Protein AF-A0A9D4HXJ0-F1 (afdb_monomer_lite)

pLDDT: mean 74.78, std 16.34, range [38.38, 95.0]

Sequence (150 aa):
MRWYCKIERILLELSVYNAYIIEGTIRDQKAPGKRKRDMMSFKLDLAHALVGTSRLRKRSAGQSRSENSENILRLDNISHLPVIGEGKDHVCVVCNERHNRYKRKNPEATYSENPFKRCKTTIKCSKCDKYLCCNTKNMCFTDFHTLVNL

Secondary structure (DSSP, 8-state):
--HHHHHHHHHHHHHHHHHHHHHHHHSPPSBTTB-SS-HHHHHHHHHHHHHHHHHHH---TT----GGGTTTT--TT-S--EEEPSSS--B-HHHHHHHHHHHHH-TT--TTT-SS---B--EEETTT--B--EETTEEHHHHHHHSS--

Organism: Dreissena polymorpha (NCBI:txid45954)

Structure (mmCIF, N/CA/C/O backbone):
data_AF-A0A9D4HXJ0-F1
#
_entry.id   AF-A0A9D4HXJ0-F1
#
loop_
_atom_site.group_PDB
_atom_site.id
_atom_site.type_symbol
_atom_site.label_atom_id
_atom_site.label_alt_id
_atom_site.label_comp_id
_atom_site.label_asym_id
_atom_site.label_entity_id
_atom_site.label_seq_id
_atom_site.pdbx_PDB_ins_code
_atom_site.Cartn_x
_atom_site.Cartn_y
_atom_site.Cartn_z
_atom_site.occupancy
_atom_site.B_iso_or_equiv
_atom_site.auth_seq_id
_atom_site.auth_comp_id
_atom_site.auth_asym_id
_atom_site.auth_atom_id
_atom_site.pdbx_PDB_model_num
ATOM 1 N N . MET A 1 1 ? 12.710 30.392 -7.964 1.00 64.19 1 MET A N 1
ATOM 2 C CA . MET A 1 1 ? 13.624 29.230 -8.098 1.00 64.19 1 MET A CA 1
ATOM 3 C C . MET A 1 1 ? 15.056 29.729 -8.106 1.00 64.19 1 MET A C 1
ATOM 5 O O . MET A 1 1 ? 15.343 30.656 -8.851 1.00 64.19 1 MET A O 1
ATOM 9 N N . ARG A 1 2 ? 15.936 29.156 -7.281 1.00 90.31 2 ARG A N 1
ATOM 10 C CA . ARG A 1 2 ? 17.346 29.566 -7.215 1.00 90.31 2 ARG A CA 1
ATOM 11 C C . ARG A 1 2 ? 18.109 29.002 -8.428 1.00 90.31 2 ARG A C 1
ATOM 13 O O . ARG A 1 2 ? 17.797 27.901 -8.879 1.00 90.31 2 ARG A O 1
ATOM 20 N N . TRP A 1 3 ? 19.059 29.758 -8.980 1.00 91.94 3 TRP A N 1
ATOM 21 C CA . TRP A 1 3 ? 19.749 29.431 -10.242 1.00 91.94 3 TRP A CA 1
ATOM 22 C C . TRP A 1 3 ? 20.512 28.100 -10.182 1.00 91.94 3 TRP A C 1
ATOM 24 O O . TRP A 1 3 ? 20.465 27.319 -11.128 1.00 91.94 3 TRP A O 1
ATOM 34 N N . TYR A 1 4 ? 21.120 27.791 -9.038 1.00 91.44 4 TYR A N 1
ATOM 35 C CA . TYR A 1 4 ? 21.879 26.558 -8.845 1.00 91.44 4 TYR A CA 1
ATOM 36 C C . TYR A 1 4 ? 21.001 25.298 -8.919 1.00 91.44 4 TYR A C 1
ATOM 38 O O . TYR A 1 4 ? 21.452 24.278 -9.424 1.00 91.44 4 TYR A O 1
ATOM 46 N N . CYS A 1 5 ? 19.721 25.368 -8.528 1.00 90.94 5 CYS A N 1
ATOM 47 C CA . CYS A 1 5 ? 18.797 24.236 -8.665 1.00 90.94 5 CYS A CA 1
ATOM 48 C C . CYS A 1 5 ? 18.516 23.887 -10.135 1.00 90.94 5 CYS A C 1
ATOM 50 O O . CYS A 1 5 ? 18.157 22.753 -10.441 1.00 90.94 5 CYS A O 1
ATOM 52 N N . LYS A 1 6 ? 18.637 24.857 -11.054 1.00 90.06 6 LYS A N 1
ATOM 53 C CA . LYS A 1 6 ? 18.513 24.589 -12.495 1.00 90.06 6 LYS A CA 1
ATOM 54 C C . LYS A 1 6 ? 19.726 23.810 -12.996 1.00 90.06 6 LYS A C 1
ATOM 56 O O . LYS A 1 6 ? 19.556 22.825 -13.703 1.00 90.06 6 LYS A O 1
ATOM 61 N N . ILE A 1 7 ? 20.924 24.220 -12.579 1.00 91.88 7 ILE A N 1
ATOM 62 C CA . ILE A 1 7 ? 22.179 23.535 -12.915 1.00 91.88 7 ILE A CA 1
ATOM 63 C C . ILE A 1 7 ? 22.174 22.111 -12.354 1.00 91.88 7 ILE A C 1
ATOM 65 O O . ILE A 1 7 ? 22.466 21.170 -13.080 1.00 91.88 7 ILE A O 1
ATOM 69 N N . GLU A 1 8 ? 21.762 21.940 -11.099 1.00 93.06 8 GLU A N 1
ATOM 70 C CA . GLU A 1 8 ? 21.634 20.630 -10.454 1.00 93.06 8 GLU A CA 1
ATOM 71 C C . GLU A 1 8 ? 20.714 19.683 -11.239 1.00 93.06 8 GLU A C 1
ATOM 73 O O . GLU A 1 8 ? 21.074 18.533 -11.481 1.00 93.06 8 GLU A O 1
ATOM 78 N N . ARG A 1 9 ? 19.553 20.167 -11.702 1.00 91.12 9 ARG A N 1
ATOM 79 C CA . ARG A 1 9 ? 18.636 19.366 -12.531 1.00 91.12 9 ARG A CA 1
ATOM 80 C C . ARG A 1 9 ? 19.262 18.955 -13.860 1.00 91.12 9 ARG A C 1
ATOM 82 O O . ARG A 1 9 ? 19.144 17.794 -14.235 1.00 91.12 9 ARG A O 1
ATOM 89 N N . ILE A 1 10 ? 19.948 19.876 -14.536 1.00 93.06 10 ILE A N 1
ATOM 90 C CA . ILE A 1 10 ? 20.634 19.591 -15.804 1.00 93.06 10 ILE A CA 1
ATOM 91 C C . ILE A 1 10 ? 21.730 18.539 -15.592 1.00 93.06 10 ILE A C 1
ATOM 93 O O . ILE A 1 10 ? 21.815 17.572 -16.346 1.00 93.06 10 ILE A O 1
ATOM 97 N N . LEU A 1 11 ? 22.537 18.684 -14.537 1.00 95.00 11 LEU A N 1
ATOM 98 C CA . LEU A 1 11 ? 23.581 17.717 -14.195 1.00 95.00 11 LEU A CA 1
ATOM 99 C C . LEU A 1 11 ? 22.995 16.340 -13.869 1.00 95.00 11 LEU A C 1
ATOM 101 O O . LEU A 1 11 ? 23.541 15.326 -14.306 1.00 95.00 11 LEU A O 1
ATOM 105 N N . LEU A 1 12 ? 21.875 16.290 -13.146 1.00 92.69 12 LEU A N 1
ATOM 106 C CA . LEU A 1 12 ? 21.181 15.044 -12.836 1.00 92.69 12 LEU A CA 1
ATOM 107 C C . LEU A 1 12 ? 20.670 14.355 -14.107 1.00 92.69 12 LEU A C 1
ATOM 109 O O . LEU A 1 12 ? 20.891 13.160 -14.285 1.00 92.69 12 LEU A O 1
ATOM 113 N N . GLU A 1 13 ? 20.026 15.095 -15.010 1.00 91.75 13 GLU A N 1
ATOM 114 C CA . GLU A 1 13 ? 19.532 14.553 -16.280 1.00 91.75 13 GLU A CA 1
ATOM 115 C C . GLU A 1 13 ? 20.667 14.027 -17.165 1.00 91.75 13 GLU A C 1
ATOM 117 O O . GLU A 1 13 ? 20.561 12.913 -17.686 1.00 91.75 13 GLU A O 1
ATOM 122 N N . LEU A 1 14 ? 21.773 14.771 -17.272 1.00 94.31 14 LEU A N 1
ATOM 123 C CA . LEU A 1 14 ? 22.974 14.334 -17.991 1.00 94.31 14 LEU A CA 1
ATOM 124 C C . LEU A 1 14 ? 23.564 13.060 -17.383 1.00 94.31 14 LEU A C 1
ATOM 126 O O . LEU A 1 14 ? 23.907 12.127 -18.106 1.00 94.31 14 LEU A O 1
ATOM 130 N N . SER A 1 15 ? 23.632 12.990 -16.054 1.00 94.50 15 SER A N 1
ATOM 131 C CA . SER A 1 15 ? 24.149 11.821 -15.335 1.00 94.50 15 SER A CA 1
ATOM 132 C C . SER A 1 15 ? 23.288 10.580 -15.581 1.00 94.50 15 SER A C 1
ATOM 134 O O . SER A 1 15 ? 23.816 9.5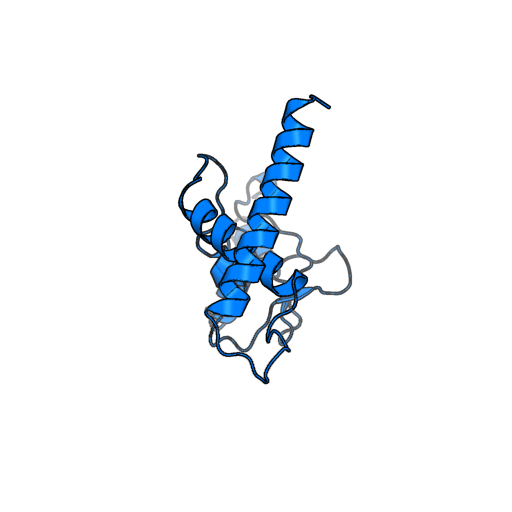09 -15.875 1.00 94.50 15 SER A O 1
ATOM 136 N N . VAL A 1 16 ? 21.960 10.727 -15.526 1.00 93.62 16 VAL A N 1
ATOM 137 C CA . VAL A 1 16 ? 21.003 9.647 -15.819 1.00 93.62 16 VAL A CA 1
ATOM 138 C C . VAL A 1 16 ? 21.120 9.192 -17.272 1.00 93.62 16 VAL A C 1
ATOM 140 O O . VAL A 1 16 ? 21.117 7.991 -17.538 1.00 93.62 16 VAL A O 1
ATOM 143 N N . TYR A 1 17 ? 21.252 10.131 -18.212 1.00 92.00 17 TYR A N 1
ATOM 144 C CA . TYR A 1 17 ? 21.421 9.804 -19.624 1.00 92.00 17 TYR A CA 1
ATOM 145 C C . TYR A 1 17 ? 22.722 9.036 -19.872 1.00 92.00 17 TYR A C 1
ATOM 147 O O . TYR A 1 17 ? 22.693 7.966 -20.475 1.00 92.00 17 TYR A O 1
ATOM 155 N N . ASN A 1 18 ? 23.848 9.523 -19.347 1.00 92.62 18 ASN A N 1
ATOM 156 C CA . ASN A 1 18 ? 25.145 8.863 -19.490 1.00 92.62 18 ASN A CA 1
ATOM 157 C C . ASN A 1 18 ? 25.133 7.452 -18.885 1.00 92.62 18 ASN A C 1
ATOM 159 O O . ASN A 1 18 ? 25.599 6.509 -19.522 1.00 92.62 18 ASN A O 1
ATOM 163 N N . ALA A 1 19 ? 24.533 7.284 -17.704 1.00 90.56 19 ALA A N 1
ATOM 164 C CA . ALA A 1 19 ? 24.380 5.977 -17.069 1.00 90.56 19 ALA A CA 1
ATOM 165 C C . ALA A 1 19 ? 23.550 5.003 -17.924 1.00 90.56 19 ALA A C 1
ATOM 167 O O . ALA A 1 19 ? 23.911 3.835 -18.040 1.00 90.56 19 ALA A O 1
ATOM 168 N N . TYR A 1 20 ? 22.481 5.481 -18.568 1.00 88.50 20 TYR A N 1
ATOM 169 C CA . TYR A 1 20 ? 21.676 4.674 -19.489 1.00 88.50 20 TYR A CA 1
ATOM 170 C C . TYR A 1 20 ? 22.462 4.235 -20.734 1.00 88.50 20 TYR A C 1
ATOM 172 O O . TYR A 1 20 ? 22.341 3.091 -21.177 1.00 88.50 20 TYR A O 1
ATOM 180 N N . ILE A 1 21 ? 23.295 5.118 -21.300 1.00 86.44 21 ILE A N 1
ATOM 181 C CA . ILE A 1 21 ? 24.163 4.765 -22.433 1.00 86.44 21 ILE A CA 1
ATOM 182 C C . ILE A 1 21 ? 25.161 3.677 -22.024 1.00 86.44 21 ILE A C 1
ATOM 184 O O . ILE A 1 21 ? 25.285 2.689 -22.745 1.00 86.44 21 ILE A O 1
ATOM 188 N N . ILE A 1 22 ? 25.809 3.831 -20.865 1.00 86.94 22 ILE A N 1
ATOM 189 C CA . ILE A 1 22 ? 26.777 2.864 -20.322 1.00 86.94 22 ILE A CA 1
ATOM 190 C C . ILE A 1 22 ? 26.105 1.518 -20.003 1.00 86.94 22 ILE A C 1
ATOM 192 O O . ILE A 1 22 ? 26.644 0.463 -20.323 1.00 86.94 22 ILE A O 1
ATOM 196 N N . GLU A 1 23 ? 24.902 1.514 -19.419 1.00 84.19 23 GLU A N 1
ATOM 197 C CA . GLU A 1 23 ? 24.151 0.266 -19.200 1.00 84.19 23 GLU A CA 1
ATOM 198 C C . GLU A 1 23 ? 23.901 -0.455 -20.533 1.00 84.19 23 GLU A C 1
ATOM 200 O O . GLU A 1 23 ? 24.070 -1.671 -20.633 1.00 84.19 23 GLU A O 1
ATOM 205 N N . GLY A 1 24 ? 23.544 0.304 -21.573 1.00 76.62 24 GLY A N 1
ATOM 206 C CA . GLY A 1 24 ? 23.287 -0.218 -22.912 1.00 76.62 24 GLY A CA 1
ATOM 207 C C . GLY A 1 24 ? 24.521 -0.731 -23.661 1.00 76.62 24 GLY A C 1
ATOM 208 O O . GLY A 1 24 ? 24.347 -1.448 -24.648 1.00 76.62 24 GLY A O 1
ATOM 209 N N . THR A 1 25 ? 25.740 -0.381 -23.235 1.00 77.38 25 THR A N 1
ATOM 210 C CA . THR A 1 25 ? 26.983 -0.954 -23.784 1.00 77.38 25 THR A CA 1
ATOM 211 C C . THR A 1 25 ? 27.431 -2.205 -23.035 1.00 77.38 25 THR A C 1
ATOM 213 O O . THR A 1 25 ? 28.072 -3.058 -23.638 1.00 77.38 25 THR A O 1
ATOM 216 N N . ILE A 1 26 ? 27.094 -2.328 -21.746 1.00 74.12 26 ILE A N 1
ATOM 217 C CA . ILE A 1 26 ? 27.502 -3.456 -20.890 1.00 74.12 26 ILE A CA 1
ATOM 218 C C . ILE A 1 26 ? 26.500 -4.618 -20.952 1.00 74.12 26 ILE A C 1
ATOM 220 O O . ILE A 1 26 ? 26.898 -5.776 -20.864 1.00 74.12 26 ILE A O 1
ATOM 224 N N . ARG A 1 27 ? 25.195 -4.343 -21.072 1.00 65.44 27 ARG A N 1
ATOM 225 C CA . ARG A 1 27 ? 24.167 -5.393 -21.133 1.00 65.44 27 ARG A CA 1
ATOM 226 C C . ARG A 1 27 ? 23.936 -5.882 -22.556 1.00 65.44 27 ARG A C 1
ATOM 228 O O . ARG A 1 27 ? 23.702 -5.075 -23.454 1.00 65.44 27 ARG A O 1
ATOM 235 N N . ASP A 1 28 ? 23.891 -7.207 -22.708 1.00 56.44 28 ASP A N 1
ATOM 236 C CA . ASP A 1 28 ? 23.660 -7.897 -23.978 1.00 56.44 28 ASP A CA 1
ATOM 237 C C . ASP A 1 28 ? 22.495 -7.288 -24.766 1.00 56.44 28 ASP A C 1
ATOM 239 O O . ASP A 1 28 ? 21.329 -7.269 -24.339 1.00 56.44 28 ASP A O 1
ATOM 243 N N . GLN A 1 29 ? 22.832 -6.783 -25.948 1.00 57.00 29 GLN A N 1
ATOM 244 C CA . GLN A 1 29 ? 21.863 -6.291 -26.911 1.00 57.00 29 GLN A CA 1
ATOM 245 C C . GLN A 1 29 ? 21.071 -7.489 -27.452 1.00 57.00 29 GLN A C 1
ATOM 247 O O . GLN A 1 29 ? 21.652 -8.494 -27.848 1.00 57.00 29 GLN A O 1
ATOM 252 N N . LYS A 1 30 ? 19.731 -7.397 -27.505 1.00 55.41 30 LYS A N 1
ATOM 253 C CA . LYS A 1 30 ? 18.897 -8.442 -28.145 1.00 55.41 30 LYS A CA 1
ATOM 254 C C . LYS A 1 30 ? 19.217 -8.589 -29.645 1.00 55.41 30 LYS A C 1
ATOM 256 O O . LYS A 1 30 ? 18.948 -9.637 -30.216 1.00 55.41 30 LYS A O 1
ATOM 261 N N . ALA A 1 31 ? 19.739 -7.529 -30.266 1.00 55.34 31 ALA A N 1
ATOM 262 C CA . ALA A 1 31 ? 20.232 -7.455 -31.640 1.00 55.34 31 ALA A CA 1
ATOM 263 C C . ALA A 1 31 ? 21.163 -6.228 -31.768 1.00 55.34 31 ALA A C 1
ATOM 265 O O . ALA A 1 31 ? 20.946 -5.256 -31.031 1.00 55.34 31 ALA A O 1
ATOM 266 N N . PRO A 1 32 ? 22.144 -6.218 -32.692 1.00 48.88 32 PRO A N 1
ATOM 267 C CA . PRO A 1 32 ? 23.023 -5.067 -32.898 1.00 48.88 32 PRO A CA 1
ATOM 268 C C . PRO A 1 32 ? 22.200 -3.797 -33.156 1.00 48.88 32 PRO A C 1
ATOM 270 O O . PRO A 1 32 ? 21.367 -3.746 -34.061 1.00 48.88 32 PRO A O 1
ATOM 273 N N . GLY A 1 33 ? 22.389 -2.782 -32.309 1.00 56.44 33 GLY A N 1
ATOM 274 C CA . GLY A 1 33 ? 21.731 -1.477 -32.438 1.00 56.44 33 GLY A CA 1
ATOM 275 C C . GLY A 1 33 ? 20.355 -1.340 -31.769 1.00 56.44 33 GLY A C 1
ATOM 276 O O . GLY A 1 33 ? 19.810 -0.237 -31.751 1.00 56.44 33 GLY A O 1
ATOM 277 N N . LYS A 1 34 ? 19.794 -2.398 -31.160 1.00 54.84 34 LYS A N 1
ATOM 278 C CA . LYS A 1 34 ? 18.545 -2.303 -30.376 1.00 54.84 34 LYS A CA 1
ATOM 279 C C . LYS A 1 34 ? 18.809 -2.500 -28.884 1.00 54.84 34 LYS A C 1
ATOM 281 O O . LYS A 1 34 ? 19.036 -3.616 -28.414 1.00 54.84 34 LYS A O 1
ATOM 286 N N . ARG A 1 35 ? 18.723 -1.402 -28.120 1.00 60.72 35 ARG A N 1
ATOM 287 C CA . ARG A 1 35 ? 18.738 -1.444 -26.648 1.00 60.72 35 ARG A CA 1
ATOM 288 C C . ARG A 1 35 ? 17.544 -2.262 -26.153 1.00 60.72 35 ARG A C 1
ATOM 290 O O . ARG A 1 35 ? 16.422 -2.080 -26.616 1.00 60.72 35 ARG A O 1
ATOM 297 N N . LYS A 1 36 ? 17.792 -3.175 -25.212 1.00 64.88 36 LYS A N 1
ATOM 298 C CA . LYS A 1 36 ? 16.780 -4.099 -24.666 1.00 64.88 36 LYS A CA 1
ATOM 299 C C . LYS A 1 36 ? 15.751 -3.404 -23.765 1.00 64.88 36 LYS A C 1
ATOM 301 O O . LYS A 1 36 ? 14.655 -3.930 -23.596 1.00 64.88 36 LYS A O 1
ATOM 306 N N . ARG A 1 37 ? 16.120 -2.260 -23.185 1.00 73.75 37 ARG A N 1
ATOM 307 C CA . ARG A 1 37 ? 15.346 -1.495 -22.205 1.00 73.75 37 ARG A CA 1
ATOM 308 C C . ARG A 1 37 ? 15.156 -0.067 -22.710 1.00 73.75 37 ARG A C 1
ATOM 310 O O . ARG A 1 37 ? 16.082 0.506 -23.275 1.00 73.75 37 ARG A O 1
ATOM 317 N N . ASP A 1 38 ? 13.964 0.480 -22.516 1.00 84.12 38 ASP A N 1
ATOM 318 C CA . ASP A 1 38 ? 13.627 1.871 -22.797 1.00 84.12 38 ASP A CA 1
ATOM 319 C C . ASP A 1 38 ? 14.074 2.800 -21.654 1.00 84.12 38 ASP A C 1
ATOM 321 O O . ASP A 1 38 ? 14.213 2.397 -20.497 1.00 84.12 38 ASP A O 1
ATOM 325 N N . MET A 1 39 ? 14.272 4.079 -21.975 1.00 83.19 39 MET A N 1
ATOM 326 C CA . MET A 1 39 ? 14.731 5.081 -21.008 1.00 83.19 39 MET A CA 1
ATOM 327 C C . MET A 1 39 ? 13.766 5.242 -19.821 1.00 83.19 39 MET A C 1
ATOM 329 O O . MET A 1 39 ? 14.211 5.521 -18.708 1.00 83.19 39 MET A O 1
ATOM 333 N N . MET A 1 40 ? 12.454 5.080 -20.029 1.00 85.19 40 MET A N 1
ATOM 334 C CA . MET A 1 40 ? 11.480 5.226 -18.945 1.00 85.19 40 MET A CA 1
ATOM 335 C C . MET A 1 40 ? 11.612 4.081 -17.939 1.00 85.19 40 MET A C 1
ATOM 337 O O . MET A 1 40 ? 11.739 4.343 -16.743 1.00 85.19 40 MET A O 1
ATOM 341 N N . SER A 1 41 ? 11.685 2.834 -18.413 1.00 84.50 41 SER A N 1
ATOM 342 C CA . SER A 1 41 ? 11.941 1.686 -17.534 1.00 84.50 41 SER A CA 1
ATOM 343 C C . SER A 1 41 ? 13.278 1.798 -16.802 1.00 84.50 41 SER A C 1
ATOM 345 O O . SER A 1 41 ? 13.345 1.503 -1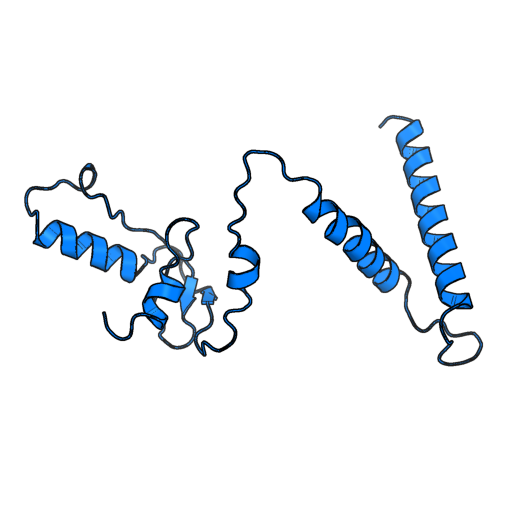5.612 1.00 84.50 41 SER A O 1
ATOM 347 N N . PHE A 1 42 ? 14.335 2.291 -17.462 1.00 88.31 42 PHE A N 1
ATOM 348 C CA . PHE A 1 42 ? 15.617 2.553 -16.795 1.00 88.31 42 PHE A CA 1
ATOM 349 C C . PHE A 1 42 ? 15.482 3.563 -15.649 1.00 88.31 42 PHE A C 1
ATOM 351 O O . PHE A 1 42 ? 15.961 3.315 -14.542 1.00 88.31 42 PHE A O 1
ATOM 358 N N . LYS A 1 43 ? 14.800 4.691 -15.889 1.00 89.25 43 LYS A N 1
ATOM 359 C CA . LYS A 1 43 ? 14.563 5.718 -14.863 1.00 89.25 43 LYS A CA 1
ATOM 360 C C . LYS A 1 43 ? 13.757 5.180 -13.684 1.00 89.25 43 LYS A C 1
ATOM 362 O O . LYS A 1 43 ? 14.077 5.513 -12.543 1.00 89.25 43 LYS A O 1
ATOM 367 N N . LEU A 1 44 ? 12.737 4.362 -13.947 1.00 86.00 44 LEU A N 1
ATOM 368 C CA . LEU A 1 44 ? 11.935 3.725 -12.902 1.00 86.00 44 LEU A CA 1
ATOM 369 C C . LEU A 1 44 ? 12.800 2.810 -12.033 1.00 86.00 44 LEU A C 1
ATOM 371 O O . LEU A 1 44 ? 12.831 2.987 -10.816 1.00 86.00 44 LEU A O 1
ATOM 375 N N . ASP A 1 45 ? 13.565 1.905 -12.640 1.00 85.50 45 ASP A N 1
ATOM 376 C CA . ASP A 1 45 ? 14.437 0.986 -11.901 1.00 85.50 45 ASP A CA 1
ATOM 377 C C . ASP A 1 45 ? 15.515 1.729 -11.099 1.00 85.50 45 ASP A C 1
ATOM 379 O O . ASP A 1 45 ? 15.775 1.396 -9.941 1.00 85.50 45 ASP A O 1
ATOM 383 N N . LEU A 1 46 ? 16.098 2.786 -11.674 1.00 87.88 46 LEU A N 1
ATOM 384 C CA . LEU A 1 46 ? 17.055 3.650 -10.985 1.00 87.88 46 LEU A CA 1
ATOM 385 C C . LEU A 1 46 ? 16.418 4.344 -9.772 1.00 87.88 46 LEU A C 1
ATOM 387 O O . LEU A 1 46 ? 17.014 4.383 -8.695 1.00 87.88 46 LEU A O 1
ATOM 391 N N . ALA A 1 47 ? 15.193 4.857 -9.915 1.00 86.75 47 ALA A N 1
ATOM 392 C CA . ALA A 1 47 ? 14.454 5.452 -8.807 1.00 86.75 47 ALA A CA 1
ATOM 393 C C . ALA A 1 47 ? 14.161 4.418 -7.711 1.00 86.75 47 ALA A C 1
ATOM 395 O O . ALA A 1 47 ? 14.355 4.710 -6.529 1.00 86.75 47 ALA A O 1
ATOM 396 N N . HIS A 1 48 ? 13.761 3.198 -8.081 1.00 79.88 48 HIS A N 1
ATOM 397 C CA . HIS A 1 48 ? 13.568 2.100 -7.135 1.00 79.88 48 HIS A CA 1
ATOM 398 C C . HIS A 1 48 ? 14.865 1.732 -6.403 1.00 79.88 48 HIS A C 1
ATOM 400 O O . HIS A 1 48 ? 14.833 1.576 -5.184 1.00 79.88 48 HIS A O 1
ATOM 406 N N . ALA A 1 49 ? 16.008 1.666 -7.089 1.00 82.31 49 ALA A N 1
ATOM 407 C CA . ALA A 1 49 ? 17.299 1.357 -6.472 1.00 82.31 49 ALA A CA 1
ATOM 408 C C . ALA A 1 49 ? 17.777 2.462 -5.507 1.00 82.31 49 ALA A C 1
ATOM 410 O O . ALA A 1 49 ? 18.189 2.176 -4.379 1.00 82.31 49 ALA A O 1
ATOM 411 N N . LEU A 1 50 ? 17.672 3.732 -5.911 1.00 82.81 50 LEU A N 1
ATOM 412 C CA . LEU A 1 50 ? 18.088 4.881 -5.094 1.00 82.81 50 LEU A CA 1
ATOM 413 C C . LEU A 1 50 ? 17.164 5.105 -3.888 1.00 82.81 50 LEU A C 1
ATOM 415 O O . LEU A 1 50 ? 17.621 5.377 -2.775 1.00 82.81 50 LEU A O 1
ATOM 419 N N . VAL A 1 51 ? 15.848 4.985 -4.082 1.00 76.06 51 VAL A N 1
ATOM 420 C CA . VAL A 1 51 ? 14.856 5.230 -3.026 1.00 76.06 51 VAL A CA 1
ATOM 421 C C . VAL A 1 51 ? 14.658 4.000 -2.141 1.00 76.06 51 VAL A C 1
ATOM 423 O O . VAL A 1 51 ? 14.515 4.153 -0.928 1.00 76.06 51 VAL A O 1
ATOM 426 N N . GLY A 1 52 ? 14.665 2.793 -2.708 1.00 58.53 52 GLY A N 1
ATOM 427 C CA . GLY A 1 52 ? 14.507 1.537 -1.967 1.00 58.53 52 GLY A CA 1
ATOM 428 C C . GLY A 1 52 ? 15.599 1.344 -0.916 1.00 58.53 52 GLY A C 1
ATOM 429 O O . GLY A 1 52 ? 15.307 0.968 0.215 1.00 58.53 52 GLY A O 1
ATOM 430 N N . THR A 1 53 ? 16.835 1.730 -1.235 1.00 55.22 53 THR A N 1
ATOM 431 C CA . THR A 1 53 ? 17.959 1.724 -0.284 1.00 55.22 53 THR A CA 1
ATOM 432 C C . THR A 1 53 ? 17.903 2.894 0.709 1.00 55.22 53 THR A C 1
ATOM 434 O O . THR A 1 53 ? 18.193 2.722 1.894 1.00 55.22 53 THR A O 1
ATOM 437 N N . SER A 1 54 ? 17.457 4.081 0.283 1.00 51.34 54 SER A N 1
ATOM 438 C CA . SER A 1 54 ? 17.340 5.263 1.156 1.00 51.34 54 SER A CA 1
ATOM 439 C C . SER A 1 54 ? 16.219 5.160 2.198 1.00 51.34 54 SER A C 1
ATOM 441 O O . SER A 1 54 ? 16.344 5.716 3.294 1.00 51.34 54 SER A O 1
ATOM 443 N N . ARG A 1 55 ? 15.137 4.426 1.900 1.00 50.19 55 ARG A N 1
ATOM 444 C C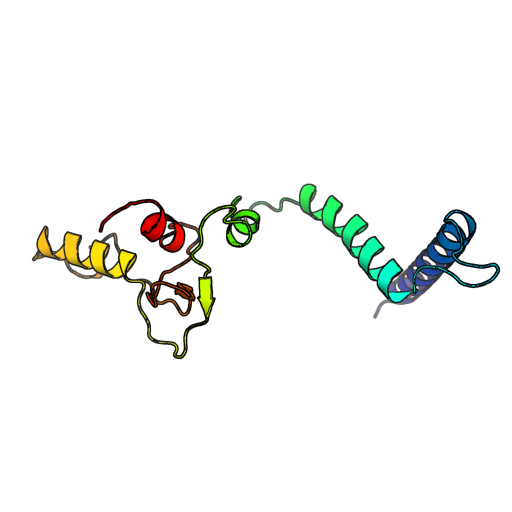A . ARG A 1 55 ? 14.048 4.147 2.857 1.00 50.19 55 ARG A CA 1
ATOM 445 C C . ARG A 1 55 ? 14.502 3.297 4.045 1.00 50.19 55 ARG A C 1
ATOM 447 O O . ARG A 1 55 ? 13.911 3.418 5.111 1.00 50.19 55 ARG A O 1
ATOM 454 N N . LEU A 1 56 ? 15.568 2.506 3.899 1.00 50.88 56 LEU A N 1
ATOM 455 C CA . LEU A 1 56 ? 16.179 1.792 5.024 1.00 50.88 56 LEU A CA 1
ATOM 456 C C . LEU A 1 56 ? 16.965 2.736 5.951 1.00 50.88 56 LEU A C 1
ATOM 458 O O . LEU A 1 56 ? 17.037 2.483 7.152 1.00 50.88 56 LEU A O 1
ATOM 462 N N . ARG A 1 57 ? 17.530 3.835 5.421 1.00 48.09 57 ARG A N 1
ATOM 463 C CA . ARG A 1 57 ? 18.436 4.732 6.166 1.00 48.09 57 ARG A CA 1
ATOM 464 C C . ARG A 1 57 ? 17.777 5.960 6.801 1.00 48.09 57 ARG A C 1
ATOM 466 O O . ARG A 1 57 ? 18.259 6.411 7.835 1.00 48.09 57 ARG A O 1
ATOM 473 N N . LYS A 1 58 ? 16.683 6.507 6.259 1.00 47.69 58 LYS A N 1
ATOM 474 C CA . LYS A 1 58 ? 15.948 7.621 6.901 1.00 47.69 58 LYS A CA 1
ATOM 475 C C . LYS A 1 58 ? 14.788 7.106 7.754 1.00 47.69 58 LYS A C 1
ATOM 477 O O . LYS A 1 58 ? 13.627 7.211 7.374 1.00 47.69 58 LYS A O 1
ATOM 482 N N . ARG A 1 59 ? 15.105 6.584 8.942 1.00 43.72 59 ARG A N 1
ATOM 483 C CA . ARG A 1 59 ? 14.127 6.452 10.031 1.00 43.72 59 ARG A CA 1
ATOM 484 C C . ARG A 1 59 ? 14.046 7.789 10.763 1.00 43.72 59 ARG A C 1
ATOM 486 O O . ARG A 1 59 ? 14.799 8.043 11.695 1.00 43.72 59 ARG A O 1
ATOM 493 N N . SER A 1 60 ? 13.164 8.673 10.315 1.00 44.97 60 SER A N 1
ATOM 494 C CA . SER A 1 60 ? 12.763 9.824 11.125 1.00 44.97 60 SER A CA 1
ATOM 495 C C . SER A 1 60 ? 11.968 9.302 12.324 1.00 44.97 60 SER A C 1
ATOM 497 O O . SER A 1 60 ? 10.976 8.595 12.137 1.00 44.97 60 SER A O 1
ATOM 499 N N . ALA A 1 61 ? 12.403 9.613 13.546 1.00 48.16 61 ALA A N 1
ATOM 500 C CA . ALA A 1 61 ? 11.647 9.301 14.754 1.00 48.16 61 ALA A CA 1
ATOM 501 C C . ALA A 1 61 ? 10.233 9.906 14.638 1.00 48.16 61 ALA A C 1
ATOM 503 O O . ALA A 1 61 ? 10.094 11.118 14.497 1.00 48.16 61 ALA A O 1
ATOM 504 N N . GLY A 1 62 ? 9.195 9.061 14.634 1.00 49.12 62 GLY A N 1
ATOM 505 C CA . GLY A 1 62 ? 7.792 9.498 14.704 1.00 49.12 62 GLY A CA 1
ATOM 506 C C . GLY A 1 62 ? 6.843 8.999 13.608 1.00 49.12 62 GLY A C 1
ATOM 507 O O . GLY A 1 62 ? 5.635 9.048 13.815 1.00 49.12 62 GLY A O 1
ATOM 508 N N . GLN A 1 63 ? 7.320 8.458 12.480 1.00 44.19 63 GLN A N 1
ATOM 509 C CA . GLN A 1 63 ? 6.438 7.752 11.536 1.00 44.19 63 GLN A CA 1
ATOM 510 C C . GLN A 1 63 ? 6.485 6.248 11.801 1.00 44.19 63 GLN A C 1
ATOM 512 O O . GLN A 1 63 ? 7.341 5.544 11.266 1.00 44.19 63 GLN A O 1
ATOM 517 N N . SER A 1 64 ? 5.544 5.734 12.603 1.00 40.62 64 SER A N 1
ATOM 518 C CA . SER A 1 64 ? 5.315 4.290 12.636 1.00 40.62 64 SER A CA 1
ATOM 519 C C . SER A 1 64 ? 4.642 3.875 11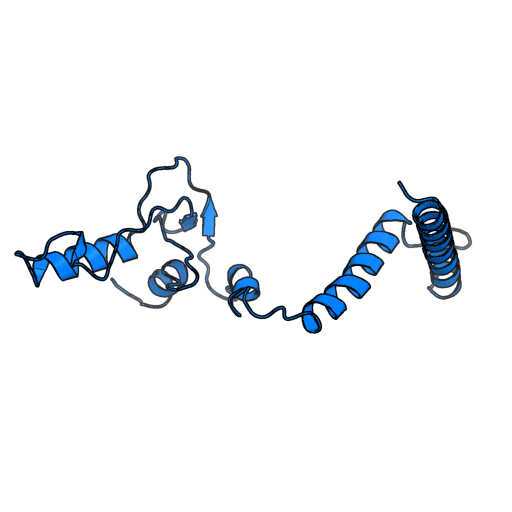.324 1.00 40.62 64 SER A C 1
ATOM 521 O O . SER A 1 64 ? 3.422 3.856 11.165 1.00 40.62 64 SER A O 1
ATOM 523 N N . ARG A 1 65 ? 5.454 3.528 10.324 1.00 44.50 65 ARG A N 1
ATOM 524 C CA . ARG A 1 65 ? 5.001 2.473 9.426 1.00 44.50 65 ARG A CA 1
ATOM 525 C C . ARG A 1 65 ? 5.091 1.197 10.233 1.00 44.50 65 ARG A C 1
ATOM 527 O O . ARG A 1 65 ? 6.171 0.806 10.658 1.00 44.50 65 ARG A O 1
ATOM 534 N N . SER A 1 66 ? 3.924 0.617 10.484 1.00 47.53 66 SER A N 1
ATOM 535 C CA . SER A 1 66 ? 3.800 -0.761 10.928 1.00 47.53 66 SER A CA 1
ATOM 536 C C . SER A 1 66 ? 4.803 -1.614 10.147 1.00 47.53 66 SER A C 1
ATOM 538 O O . SER A 1 66 ? 4.828 -1.552 8.912 1.00 47.53 66 SER A O 1
ATOM 540 N N . GLU A 1 67 ? 5.615 -2.395 10.858 1.00 48.50 67 GLU A N 1
ATOM 541 C CA . GLU A 1 67 ? 6.430 -3.481 10.295 1.00 48.50 67 GLU A CA 1
ATOM 542 C C . GLU A 1 67 ? 5.588 -4.388 9.378 1.00 48.50 67 GLU A C 1
ATOM 544 O O . GLU A 1 67 ? 6.099 -4.961 8.423 1.00 48.50 67 GLU A O 1
ATOM 549 N N . ASN A 1 68 ? 4.263 -4.403 9.570 1.00 47.75 68 ASN A N 1
ATOM 550 C CA . ASN A 1 68 ? 3.312 -5.108 8.725 1.00 47.75 68 ASN A CA 1
ATOM 551 C C . ASN A 1 68 ? 2.825 -4.340 7.488 1.00 47.75 68 ASN A C 1
ATOM 553 O O . ASN A 1 68 ? 1.971 -4.864 6.792 1.00 47.75 68 ASN A O 1
ATOM 557 N N . SER A 1 69 ? 3.304 -3.138 7.154 1.00 45.81 69 SER A N 1
ATOM 558 C CA . SER A 1 69 ? 2.844 -2.469 5.918 1.00 45.81 69 SER A CA 1
ATOM 559 C C . SER A 1 69 ? 3.260 -3.214 4.643 1.00 45.81 69 SER A C 1
ATOM 561 O O . SER A 1 69 ? 2.513 -3.190 3.668 1.00 45.81 69 SER A O 1
ATOM 563 N N . GLU A 1 70 ? 4.379 -3.949 4.677 1.00 45.97 70 GLU A N 1
ATOM 564 C CA . GLU A 1 70 ? 4.709 -4.937 3.639 1.00 45.97 70 GLU A CA 1
ATOM 565 C C . GLU A 1 70 ? 3.893 -6.235 3.782 1.00 45.97 70 GLU A C 1
ATOM 567 O O . GLU A 1 70 ? 3.558 -6.855 2.775 1.00 45.97 70 GLU A O 1
ATOM 572 N N . ASN A 1 71 ? 3.488 -6.608 5.003 1.00 47.09 71 ASN A N 1
ATOM 573 C CA . ASN A 1 71 ? 2.637 -7.780 5.254 1.00 47.09 71 ASN A CA 1
ATOM 574 C C . ASN A 1 71 ? 1.153 -7.557 4.918 1.00 47.09 71 ASN A C 1
ATOM 576 O O . ASN A 1 71 ? 0.448 -8.532 4.701 1.00 47.09 71 ASN A O 1
ATOM 580 N N . ILE A 1 72 ? 0.661 -6.314 4.808 1.00 49.12 72 ILE A N 1
ATOM 581 C CA . ILE A 1 72 ? -0.728 -6.025 4.385 1.00 49.12 72 ILE A CA 1
ATOM 582 C C . ILE A 1 72 ? -0.989 -6.543 2.958 1.00 49.12 72 ILE A C 1
ATOM 584 O O . ILE A 1 72 ? -2.126 -6.868 2.625 1.00 49.12 72 ILE A O 1
ATOM 588 N N . LEU A 1 73 ? 0.054 -6.639 2.125 1.00 48.72 73 LEU A N 1
ATOM 589 C CA . LEU A 1 73 ? -0.038 -7.127 0.744 1.00 48.72 73 LEU A CA 1
ATOM 590 C C . LEU A 1 73 ? 0.514 -8.546 0.553 1.00 48.72 73 LEU A C 1
ATOM 592 O O . LEU A 1 73 ? 0.286 -9.138 -0.498 1.00 48.72 73 LEU A O 1
ATOM 596 N N . ARG A 1 74 ? 1.204 -9.096 1.557 1.00 46.84 74 ARG A N 1
ATOM 597 C CA . ARG A 1 74 ? 1.740 -10.463 1.566 1.00 46.84 74 ARG A CA 1
ATOM 598 C C . ARG A 1 74 ? 1.068 -11.298 2.655 1.00 46.84 74 ARG A C 1
ATOM 600 O O . ARG A 1 74 ? 1.741 -11.876 3.503 1.00 46.84 74 ARG A O 1
ATOM 607 N N . LEU A 1 75 ? -0.268 -11.377 2.655 1.00 53.59 75 LEU A N 1
ATOM 608 C CA . LEU A 1 75 ? -0.940 -12.513 3.301 1.00 53.59 75 LEU A CA 1
ATOM 609 C C . LEU A 1 75 ? -0.682 -13.760 2.435 1.00 53.59 75 LEU A C 1
ATOM 611 O O . LEU A 1 75 ? -1.582 -14.286 1.781 1.00 53.59 75 LEU A O 1
ATOM 615 N N . ASP A 1 76 ? 0.576 -14.197 2.398 1.00 44.81 76 ASP A N 1
ATOM 616 C CA . ASP A 1 76 ? 0.984 -15.440 1.765 1.00 44.81 76 ASP A CA 1
ATOM 617 C C . ASP A 1 76 ? 0.229 -16.570 2.484 1.00 44.81 76 ASP A C 1
ATOM 619 O O . ASP A 1 76 ? 0.407 -16.792 3.681 1.00 44.81 76 ASP A O 1
ATOM 623 N N . ASN A 1 77 ? -0.656 -17.246 1.744 1.00 51.34 77 ASN A N 1
ATOM 624 C CA . ASN A 1 77 ? -1.507 -18.383 2.141 1.00 51.34 77 ASN A CA 1
ATOM 625 C C . ASN A 1 77 ? -2.915 -18.113 2.696 1.00 51.34 77 ASN A C 1
ATOM 627 O O . ASN A 1 77 ? -3.618 -19.080 2.992 1.00 51.34 77 ASN A O 1
ATOM 631 N N . ILE A 1 78 ? -3.409 -16.873 2.776 1.00 56.97 78 ILE A N 1
ATOM 632 C CA . ILE A 1 78 ? -4.810 -16.647 3.179 1.00 56.97 78 ILE A CA 1
ATOM 633 C C . ILE A 1 78 ? -5.636 -16.325 1.937 1.00 56.97 78 ILE A C 1
ATOM 635 O O . ILE A 1 78 ? -5.487 -15.284 1.309 1.00 56.97 78 ILE A O 1
ATOM 639 N N . SER A 1 79 ? -6.565 -17.219 1.591 1.00 66.81 79 SER A N 1
ATOM 640 C CA . SER A 1 79 ? -7.424 -17.090 0.404 1.00 66.81 79 SER A CA 1
ATOM 641 C C . SER A 1 79 ? -8.386 -15.880 0.436 1.00 66.81 79 SER A C 1
ATOM 643 O O . SER A 1 79 ? -9.177 -15.685 -0.484 1.00 66.81 79 SER A O 1
ATOM 645 N N . HIS A 1 80 ? -8.337 -15.080 1.500 1.00 75.06 80 HIS A N 1
ATOM 646 C CA . HIS A 1 80 ? -9.181 -13.927 1.770 1.00 75.06 80 HIS A CA 1
ATOM 647 C C . HIS A 1 80 ? -8.406 -12.642 1.487 1.00 75.06 80 HIS A C 1
ATOM 649 O O . HIS A 1 80 ? -7.426 -12.341 2.163 1.00 75.06 80 HIS A O 1
ATOM 655 N N . LEU A 1 81 ? -8.870 -11.870 0.503 1.00 78.00 81 LEU A N 1
ATOM 656 C CA . LEU A 1 81 ? -8.221 -10.629 0.085 1.00 78.00 81 LEU A CA 1
ATOM 657 C C . LEU A 1 81 ? -9.027 -9.412 0.561 1.00 78.00 81 LEU A C 1
ATOM 659 O O . LEU A 1 81 ? -10.260 -9.416 0.440 1.00 78.00 81 LEU A O 1
ATOM 663 N N . PRO A 1 82 ? -8.365 -8.369 1.091 1.00 81.81 82 PRO A N 1
ATOM 664 C CA . PRO A 1 82 ? -9.024 -7.112 1.399 1.00 81.81 82 PRO A CA 1
ATOM 665 C C . PRO A 1 82 ? -9.343 -6.370 0.097 1.00 81.81 82 PRO A C 1
ATOM 667 O O . PRO A 1 82 ? -8.455 -6.071 -0.699 1.00 81.81 82 PRO A O 1
ATOM 670 N N . VAL A 1 83 ? -10.616 -6.053 -0.111 1.00 83.56 83 VAL A N 1
ATOM 671 C CA . VAL A 1 83 ? -11.110 -5.250 -1.236 1.00 83.56 83 VAL A CA 1
ATOM 672 C C . VAL A 1 83 ? -11.875 -4.038 -0.716 1.00 83.56 83 VAL A C 1
ATOM 674 O O . VAL A 1 83 ? -12.356 -4.025 0.417 1.00 83.56 83 VAL A O 1
ATOM 677 N N . ILE A 1 84 ? -11.984 -2.996 -1.536 1.00 83.25 84 ILE A N 1
ATOM 678 C CA . ILE A 1 84 ? -12.796 -1.823 -1.202 1.00 83.25 84 ILE A CA 1
ATOM 679 C C . ILE A 1 84 ? -14.261 -2.180 -1.468 1.00 83.25 84 ILE A C 1
ATOM 681 O O . ILE A 1 84 ? -14.615 -2.579 -2.575 1.00 83.25 84 ILE A O 1
ATOM 685 N N . GLY A 1 85 ? -15.098 -2.085 -0.439 1.00 78.88 85 GLY A N 1
ATOM 686 C CA . GLY A 1 85 ? -16.538 -2.284 -0.554 1.00 78.88 85 GLY A CA 1
ATOM 687 C C . GLY A 1 85 ? -17.261 -1.034 -1.045 1.00 78.88 85 GLY A C 1
ATOM 688 O O . GLY A 1 85 ? -16.764 0.082 -0.909 1.00 78.88 85 GLY A O 1
ATOM 689 N N . GLU A 1 86 ? -18.464 -1.221 -1.581 1.00 80.00 86 GLU A N 1
ATOM 690 C CA . GLU A 1 86 ? -19.336 -0.113 -1.966 1.00 80.00 86 GLU A CA 1
ATOM 691 C C . GLU A 1 86 ? -19.925 0.562 -0.717 1.00 80.00 86 GLU A C 1
ATOM 693 O O . GLU A 1 86 ? -20.356 -0.107 0.226 1.00 80.00 86 GLU A O 1
ATOM 698 N N . GLY A 1 87 ? -19.926 1.897 -0.692 1.00 78.38 87 GLY A N 1
ATOM 699 C CA . GLY A 1 87 ? -20.401 2.702 0.439 1.00 78.38 87 GLY A CA 1
ATOM 700 C C . GLY A 1 87 ? -19.312 3.115 1.442 1.00 78.38 87 GLY A C 1
ATOM 701 O O . GLY A 1 87 ? -18.173 2.654 1.398 1.00 78.38 87 GLY A O 1
ATOM 702 N N . LYS A 1 88 ? -19.655 4.051 2.339 1.00 73.44 88 LYS A N 1
ATOM 703 C CA . LYS A 1 88 ? -18.698 4.704 3.261 1.00 73.44 88 LYS A CA 1
ATOM 704 C C . LYS A 1 88 ? -19.035 4.560 4.751 1.00 73.44 88 LYS A C 1
ATOM 706 O O . LYS A 1 88 ? -18.207 4.914 5.586 1.00 73.44 88 LYS A O 1
ATOM 711 N N . ASP A 1 89 ? -20.201 4.010 5.091 1.00 78.00 89 ASP A N 1
ATOM 712 C CA . ASP A 1 89 ? -20.716 3.958 6.469 1.00 78.00 89 ASP A CA 1
ATOM 713 C C . ASP A 1 89 ? -20.749 2.548 7.066 1.00 78.00 89 ASP A C 1
ATOM 715 O O . ASP A 1 89 ? -21.621 2.199 7.860 1.00 78.00 89 ASP A O 1
ATOM 719 N N . HIS A 1 90 ? -19.748 1.737 6.732 1.00 85.94 90 HIS A N 1
ATOM 720 C CA . HIS A 1 90 ? -19.622 0.393 7.287 1.00 85.94 90 HIS A CA 1
ATOM 721 C C . HIS A 1 90 ? -18.745 0.382 8.535 1.00 85.94 90 HIS A C 1
ATOM 723 O O . HIS A 1 90 ? -17.782 1.144 8.665 1.00 85.94 90 HIS A O 1
ATOM 729 N N . VAL A 1 91 ? -19.076 -0.499 9.477 1.00 88.00 91 VAL A N 1
ATOM 730 C CA . VAL A 1 91 ? -18.344 -0.677 10.736 1.00 88.00 91 VAL A CA 1
ATOM 731 C C . VAL A 1 91 ? -17.651 -2.031 10.718 1.00 88.00 91 VAL A C 1
ATOM 733 O O . VAL A 1 91 ? -18.228 -3.028 10.292 1.00 88.00 91 VAL A O 1
ATOM 736 N N . CYS A 1 92 ? -16.414 -2.075 11.211 1.00 89.00 92 CYS A N 1
ATOM 737 C CA . CYS A 1 92 ? -15.680 -3.323 11.370 1.00 89.00 92 CYS A CA 1
ATOM 738 C C . CYS A 1 92 ? -16.455 -4.296 12.270 1.00 89.00 92 CYS A C 1
ATOM 740 O O . CYS A 1 92 ? -16.725 -3.977 13.433 1.00 89.00 92 CYS A O 1
ATOM 742 N N . VAL A 1 93 ? -16.753 -5.491 11.752 1.00 88.56 93 VAL A N 1
ATOM 743 C CA . VAL A 1 93 ? -17.515 -6.530 12.464 1.00 88.56 93 VAL A CA 1
ATOM 744 C C . VAL A 1 93 ? -16.826 -6.916 13.774 1.00 88.56 93 VAL A C 1
ATOM 746 O O . VAL A 1 93 ? -17.465 -6.938 14.822 1.00 88.56 93 VAL A O 1
ATOM 749 N N . VAL A 1 94 ? -15.506 -7.118 13.749 1.00 87.69 94 VAL A N 1
ATOM 750 C CA . VAL A 1 94 ? -14.723 -7.493 14.940 1.00 87.69 94 VAL A CA 1
ATOM 751 C C . VAL A 1 94 ? -14.745 -6.387 15.997 1.00 87.69 94 VAL A C 1
ATOM 753 O O . VAL A 1 94 ? -14.961 -6.658 17.177 1.00 87.69 94 VAL A O 1
ATOM 756 N N . CYS A 1 95 ? -14.559 -5.123 15.598 1.00 87.31 95 CYS A N 1
ATOM 757 C CA . CYS A 1 95 ? -14.635 -4.001 16.539 1.00 87.31 95 CYS A CA 1
ATOM 758 C C . CYS A 1 95 ? -16.041 -3.852 17.124 1.00 87.31 95 CYS A C 1
ATOM 760 O O . CYS A 1 95 ? -16.181 -3.551 18.307 1.00 87.31 95 CYS A O 1
ATOM 762 N N . ASN A 1 96 ? -17.075 -4.065 16.308 1.00 88.56 96 ASN A N 1
ATOM 763 C CA . ASN A 1 96 ? -18.458 -4.003 16.756 1.00 88.56 96 ASN A CA 1
ATOM 764 C C . ASN A 1 96 ? -18.776 -5.112 17.768 1.00 88.56 96 ASN A C 1
ATOM 766 O O . ASN A 1 96 ? -19.380 -4.834 18.801 1.00 88.56 96 ASN A O 1
ATOM 770 N N . GLU A 1 97 ? -18.312 -6.340 17.526 1.00 88.38 97 GLU A N 1
ATOM 771 C CA . GLU A 1 97 ? -18.546 -7.451 18.450 1.00 88.38 97 GLU A CA 1
ATOM 772 C C . GLU A 1 97 ? -17.778 -7.268 19.763 1.00 88.38 97 GLU A C 1
ATOM 774 O O . GLU A 1 97 ? -18.351 -7.450 20.835 1.00 88.38 97 GLU A O 1
ATOM 779 N N . ARG A 1 98 ? -16.517 -6.812 19.717 1.00 87.88 98 ARG A N 1
ATOM 780 C CA . ARG A 1 98 ? -15.753 -6.464 20.933 1.00 87.88 98 ARG A CA 1
ATOM 781 C C . ARG A 1 98 ? -16.454 -5.366 21.739 1.00 87.88 98 ARG A C 1
ATOM 783 O O . ARG A 1 98 ? -16.584 -5.490 22.957 1.00 87.88 98 ARG A O 1
ATOM 790 N N . HIS A 1 99 ? -16.965 -4.339 21.058 1.00 87.75 99 HIS A N 1
ATOM 791 C CA . HIS A 1 99 ? -17.736 -3.267 21.684 1.00 87.75 99 HIS A CA 1
ATOM 792 C C . HIS A 1 99 ? -18.993 -3.803 22.383 1.00 87.75 99 HIS A C 1
ATOM 794 O O . HIS A 1 99 ? -19.216 -3.523 23.562 1.00 87.75 99 HIS A O 1
ATOM 800 N N . ASN A 1 100 ? -19.791 -4.606 21.674 1.00 87.31 100 ASN A N 1
ATOM 801 C CA . ASN A 1 100 ? -21.034 -5.168 22.198 1.00 87.31 100 ASN A CA 1
ATOM 802 C C . ASN A 1 100 ? -20.774 -6.152 23.344 1.00 87.31 100 ASN A C 1
ATOM 804 O O . ASN A 1 100 ? -21.483 -6.119 24.344 1.00 87.31 100 ASN A O 1
ATOM 808 N N . ARG A 1 101 ? -19.732 -6.986 23.248 1.00 87.88 101 ARG A N 1
ATOM 809 C CA . ARG A 1 101 ? -19.333 -7.924 24.305 1.00 87.88 101 ARG A CA 1
ATOM 810 C C . ARG A 1 101 ? -18.964 -7.197 25.597 1.00 87.88 101 ARG A C 1
ATOM 812 O O . ARG A 1 101 ? -19.361 -7.643 26.669 1.00 87.88 101 ARG A O 1
ATOM 819 N N . TYR A 1 102 ? -18.249 -6.075 25.504 1.00 87.00 102 TYR A N 1
ATOM 820 C CA . TYR A 1 102 ? -17.936 -5.251 26.672 1.00 87.00 102 TYR A CA 1
ATOM 821 C C . TYR A 1 102 ? -19.193 -4.623 27.280 1.00 87.00 102 TYR A C 1
ATOM 823 O O . TYR A 1 102 ? -19.374 -4.698 28.491 1.00 87.00 102 TYR A O 1
ATOM 831 N N . LYS A 1 103 ? -20.094 -4.087 26.444 1.00 88.06 103 LYS A N 1
ATOM 832 C CA . LYS A 1 103 ? -21.364 -3.501 26.896 1.00 88.06 103 LYS A CA 1
ATOM 833 C C . LYS A 1 103 ? -22.293 -4.531 27.551 1.00 88.06 103 LYS A C 1
ATOM 835 O O . LYS A 1 103 ? -22.945 -4.220 28.533 1.00 88.06 103 LYS A O 1
ATOM 840 N N . ARG A 1 104 ? -22.327 -5.775 27.056 1.00 87.62 104 ARG A N 1
ATOM 841 C CA . ARG A 1 104 ? -23.083 -6.868 27.702 1.00 87.62 104 ARG A CA 1
ATOM 842 C C . ARG A 1 104 ? -22.533 -7.206 29.092 1.00 87.62 104 ARG A C 1
ATOM 844 O O . ARG A 1 104 ? -23.309 -7.533 29.975 1.00 87.62 104 ARG A O 1
ATOM 851 N N . LYS A 1 105 ? -21.208 -7.145 29.278 1.00 88.75 105 LYS A N 1
ATOM 852 C CA . LYS A 1 105 ? -20.560 -7.401 30.577 1.00 88.75 105 LYS A CA 1
ATOM 853 C C . LYS A 1 105 ? -20.645 -6.214 31.538 1.00 88.75 105 LYS A C 1
ATOM 855 O O . LYS A 1 105 ? -20.633 -6.425 32.741 1.00 88.75 105 LYS A O 1
ATOM 860 N N . ASN A 1 106 ? -20.725 -4.996 31.009 1.00 85.50 106 ASN A N 1
ATOM 861 C CA . ASN A 1 106 ? -20.795 -3.754 31.773 1.00 85.50 106 ASN A CA 1
ATOM 862 C C . ASN A 1 106 ? -21.956 -2.902 31.231 1.00 85.50 106 ASN A C 1
ATOM 864 O O . ASN A 1 106 ? -21.717 -2.001 30.423 1.00 85.50 106 ASN A O 1
ATOM 868 N N . PRO A 1 107 ? -23.209 -3.211 31.609 1.00 83.56 107 PRO A N 1
ATOM 869 C CA . PRO A 1 107 ? -24.390 -2.538 31.062 1.00 83.56 107 PRO A CA 1
ATOM 870 C C . PRO A 1 107 ? -24.449 -1.044 31.413 1.00 83.56 107 PRO A C 1
ATOM 872 O O . PRO A 1 107 ? -24.924 -0.260 30.595 1.00 83.56 107 PRO A O 1
ATOM 875 N N . GLU A 1 108 ? -23.892 -0.658 32.563 1.00 84.81 108 GLU A N 1
ATOM 876 C CA . GLU A 1 108 ? -23.793 0.734 33.030 1.00 84.81 108 GLU A CA 1
ATOM 877 C C . GLU A 1 108 ? -22.688 1.540 32.327 1.00 84.81 108 GLU A C 1
ATOM 879 O O . GLU A 1 108 ? -22.654 2.763 32.425 1.00 84.81 108 GLU A O 1
ATOM 884 N N . ALA A 1 109 ? -21.771 0.880 31.606 1.00 80.38 109 ALA A N 1
ATOM 885 C CA . ALA A 1 109 ? -20.656 1.574 30.975 1.00 80.38 109 ALA A CA 1
ATOM 886 C C . ALA A 1 109 ? -21.137 2.439 29.804 1.00 80.38 109 ALA A C 1
ATOM 888 O O . ALA A 1 109 ? -21.726 1.960 28.823 1.00 80.38 109 ALA A O 1
ATOM 889 N N . THR A 1 110 ? -20.814 3.725 29.867 1.00 82.38 110 THR A N 1
ATOM 890 C CA . THR A 1 110 ? -21.066 4.671 28.781 1.00 82.38 110 THR A CA 1
ATOM 891 C C . THR A 1 110 ? -20.124 4.426 27.599 1.00 82.38 110 THR A C 1
ATOM 893 O O . THR A 1 110 ? -19.090 3.760 27.688 1.00 82.38 110 THR A O 1
ATOM 896 N N . TYR A 1 111 ? -20.467 4.974 26.429 1.00 80.56 111 TYR A N 1
ATOM 897 C CA . TYR A 1 111 ? -19.672 4.777 25.209 1.00 80.56 111 TYR A CA 1
ATOM 898 C C . TYR A 1 111 ? -18.213 5.252 25.355 1.00 80.56 111 TYR A C 1
ATOM 900 O O . TYR A 1 111 ? -17.308 4.661 24.765 1.00 80.56 111 TYR A O 1
ATOM 908 N N . SER A 1 112 ? -17.981 6.311 26.136 1.00 82.38 112 SER A N 1
ATOM 909 C CA . SER A 1 112 ? -16.655 6.857 26.450 1.00 82.38 112 SER A CA 1
ATOM 910 C C . SER A 1 112 ? -15.797 5.918 27.291 1.00 82.38 112 SER A C 1
ATOM 912 O O . SER A 1 112 ? -14.580 5.910 27.117 1.00 82.38 112 SER A O 1
ATOM 914 N N . GLU A 1 113 ? -16.422 5.124 28.157 1.00 82.50 113 GLU A N 1
ATOM 915 C CA . GLU A 1 113 ? -15.756 4.213 29.094 1.00 82.50 113 GLU A CA 1
ATOM 916 C C . GLU A 1 113 ? -15.426 2.863 28.456 1.00 82.50 113 GLU A C 1
ATOM 918 O O . GLU A 1 113 ? -14.634 2.093 28.995 1.00 82.50 113 GLU A O 1
ATOM 923 N N . ASN A 1 114 ? -16.005 2.562 27.290 1.00 84.06 114 ASN A N 1
ATOM 924 C CA . ASN A 1 114 ? -15.698 1.338 26.570 1.00 84.06 114 ASN A CA 1
ATOM 925 C C . ASN A 1 114 ? -14.326 1.451 25.871 1.00 84.06 114 ASN A C 1
ATOM 927 O O . ASN A 1 114 ? -14.183 2.235 24.922 1.00 84.06 114 ASN A O 1
ATOM 931 N N . PRO A 1 115 ? -13.324 0.635 26.257 1.00 83.12 115 PRO A N 1
ATOM 932 C CA . PRO A 1 115 ? -12.007 0.664 25.623 1.00 83.12 115 PRO A CA 1
ATOM 933 C C . PRO A 1 115 ? -12.053 0.172 24.166 1.00 83.12 115 PRO A C 1
ATOM 935 O O . PRO A 1 115 ? -11.180 0.501 23.360 1.00 83.12 115 PRO A O 1
ATOM 938 N N . PHE A 1 116 ? -13.091 -0.582 23.790 1.00 83.62 116 PHE A N 1
ATOM 939 C CA . PHE A 1 116 ? -13.299 -1.104 22.445 1.00 83.62 116 PHE A CA 1
ATOM 940 C C . PHE A 1 116 ? -14.222 -0.181 21.649 1.00 83.62 116 PHE A C 1
ATOM 942 O O . PHE A 1 116 ? -15.434 -0.390 21.558 1.00 83.62 116 PHE A O 1
ATOM 949 N N . LYS A 1 117 ? -13.649 0.859 21.038 1.00 83.44 117 LYS A N 1
ATOM 950 C CA . LYS A 1 117 ? -14.409 1.758 20.158 1.00 83.44 117 LYS A CA 1
ATOM 951 C C . LYS A 1 117 ? -14.723 1.105 18.814 1.00 83.44 117 LYS A C 1
ATOM 953 O O . LYS A 1 117 ? -13.909 0.376 18.242 1.00 83.44 117 LYS A O 1
ATOM 958 N N . ARG A 1 118 ? -15.907 1.417 18.281 1.00 85.38 118 ARG A N 1
ATOM 959 C CA . ARG A 1 118 ? -16.299 1.017 16.927 1.00 85.38 118 ARG A CA 1
ATOM 960 C C . ARG A 1 118 ? -15.436 1.760 15.909 1.00 85.38 118 ARG A C 1
ATOM 962 O O . ARG A 1 118 ? -15.207 2.960 16.035 1.00 85.38 118 ARG A O 1
ATOM 969 N N . CYS A 1 119 ? -14.963 1.038 14.900 1.00 85.31 119 CYS A N 1
ATOM 970 C CA . CYS A 1 119 ? -14.116 1.579 13.844 1.00 85.31 119 CYS A CA 1
ATOM 971 C C . CYS A 1 119 ? -14.874 1.513 12.517 1.00 85.31 119 CYS A C 1
ATOM 973 O O . CYS A 1 119 ? -15.307 0.428 12.121 1.00 85.31 119 CYS A O 1
ATOM 975 N N . LYS A 1 120 ? -15.042 2.661 11.849 1.00 86.62 120 LYS A N 1
ATOM 976 C CA . LYS A 1 120 ? -15.547 2.694 10.473 1.00 86.62 120 LYS A CA 1
ATOM 977 C C . LYS A 1 120 ? -14.490 2.125 9.527 1.00 86.62 120 LYS A C 1
ATOM 979 O O . LYS A 1 120 ? -13.298 2.356 9.723 1.00 86.62 120 LYS A O 1
ATOM 984 N N . THR A 1 121 ? -14.918 1.383 8.516 1.00 86.00 121 THR A N 1
ATOM 985 C CA . THR A 1 121 ? -14.031 0.800 7.508 1.00 86.00 121 THR A CA 1
ATOM 986 C C . THR A 1 121 ? -14.728 0.741 6.158 1.00 86.00 121 THR A C 1
ATOM 988 O O . THR A 1 121 ? -15.922 0.486 6.084 1.00 86.00 121 THR A O 1
ATOM 991 N N . THR A 1 122 ? -13.978 0.958 5.085 1.00 85.62 122 THR A N 1
ATOM 992 C CA . THR A 1 122 ? -14.418 0.704 3.704 1.00 85.62 122 THR A CA 1
ATOM 993 C C . THR A 1 122 ? -13.852 -0.606 3.162 1.00 85.62 122 THR A C 1
ATOM 995 O O . THR A 1 122 ? -14.149 -0.997 2.037 1.00 85.62 122 THR A O 1
ATOM 998 N N . ILE A 1 123 ? -13.022 -1.288 3.953 1.00 85.31 123 ILE A N 1
ATOM 999 C CA . ILE A 1 123 ? -12.358 -2.527 3.569 1.00 85.31 123 ILE A CA 1
ATOM 1000 C C . ILE A 1 123 ? -13.287 -3.691 3.905 1.00 85.31 123 ILE A C 1
ATOM 1002 O O . ILE A 1 123 ? -13.757 -3.815 5.040 1.00 85.31 123 ILE A O 1
ATOM 1006 N N . LYS A 1 124 ? -13.528 -4.554 2.920 1.00 87.38 124 LYS A N 1
ATOM 1007 C CA . LYS A 1 124 ? -14.269 -5.803 3.067 1.00 87.38 124 LYS A CA 1
ATOM 1008 C C . LYS A 1 124 ? -13.447 -6.992 2.588 1.00 87.38 124 LYS A C 1
ATOM 1010 O O . LYS A 1 124 ? -12.560 -6.855 1.753 1.00 87.38 124 LYS A O 1
ATOM 1015 N N . CYS A 1 125 ? -13.736 -8.171 3.118 1.00 86.38 125 CYS A N 1
ATOM 1016 C CA . CYS A 1 125 ? -13.163 -9.414 2.614 1.00 86.38 125 CYS A CA 1
ATOM 1017 C C . CYS A 1 125 ? -13.864 -9.827 1.313 1.00 86.38 125 CYS A C 1
ATOM 1019 O O . CYS A 1 125 ? -15.088 -9.948 1.299 1.00 86.38 125 CYS A O 1
ATOM 1021 N N . SER A 1 126 ? -13.105 -10.104 0.250 1.00 83.56 126 SER A N 1
ATOM 1022 C CA . SER A 1 126 ? -13.657 -10.516 -1.051 1.00 83.56 126 SER A CA 1
ATOM 1023 C C . SER A 1 126 ? -14.470 -11.812 -1.004 1.00 83.56 126 SER A C 1
ATOM 1025 O O . SER A 1 126 ? -15.388 -11.979 -1.798 1.00 83.56 126 SER A O 1
ATOM 1027 N N . LYS A 1 127 ? -14.148 -12.724 -0.078 1.00 83.19 127 LYS A N 1
ATOM 1028 C CA . LYS A 1 127 ? -14.825 -14.024 0.052 1.00 83.19 127 LYS A CA 1
ATOM 1029 C C . LYS A 1 127 ? -15.930 -14.051 1.100 1.00 83.19 127 LYS A C 1
ATOM 1031 O O . LYS A 1 127 ? -16.945 -14.698 0.894 1.00 83.19 127 LYS A O 1
ATOM 1036 N N . CYS A 1 128 ? -15.722 -13.391 2.239 1.00 83.62 128 CYS A N 1
ATOM 1037 C CA . CYS A 1 128 ? -16.684 -13.418 3.346 1.00 83.62 128 CYS A CA 1
ATOM 1038 C C . CYS A 1 128 ? -17.717 -12.288 3.274 1.00 83.62 128 CYS A C 1
ATOM 1040 O O . CYS A 1 128 ? -18.663 -12.296 4.057 1.00 83.62 128 CYS A O 1
ATOM 1042 N N . ASP A 1 129 ? -17.488 -11.290 2.415 1.00 85.94 129 ASP A N 1
ATOM 1043 C CA . ASP A 1 129 ? -18.294 -10.068 2.294 1.00 85.94 129 ASP A CA 1
ATOM 1044 C C . ASP A 1 129 ? -18.534 -9.364 3.647 1.00 85.94 129 ASP A C 1
ATOM 1046 O O . ASP A 1 129 ? -19.572 -8.767 3.921 1.00 85.94 129 ASP A O 1
ATOM 1050 N N . LYS A 1 130 ? -17.546 -9.460 4.549 1.00 87.06 130 LYS A N 1
ATOM 1051 C CA . LYS A 1 130 ? -17.553 -8.802 5.861 1.00 87.06 130 LYS A CA 1
ATOM 1052 C C . LYS A 1 130 ? -16.625 -7.600 5.860 1.00 87.06 130 LYS A C 1
ATOM 1054 O O . LYS A 1 130 ? -15.490 -7.690 5.391 1.00 87.06 130 LYS A O 1
ATOM 1059 N N . TYR A 1 131 ? -17.098 -6.504 6.444 1.00 88.94 131 TYR A N 1
ATOM 1060 C CA . TYR A 1 131 ? -16.334 -5.275 6.628 1.00 88.94 131 TYR A CA 1
ATOM 1061 C C . TYR A 1 131 ? -15.395 -5.398 7.829 1.00 88.94 131 TYR A C 1
ATOM 1063 O O . TYR A 1 131 ? -15.825 -5.659 8.956 1.00 88.94 131 TYR A O 1
ATOM 1071 N N . LEU A 1 132 ? -14.099 -5.213 7.590 1.00 88.00 132 LEU A N 1
ATOM 1072 C CA . LEU A 1 132 ? -13.032 -5.420 8.569 1.00 88.00 132 LEU A CA 1
ATOM 1073 C C . LEU A 1 132 ? -12.070 -4.234 8.511 1.00 88.00 132 LEU A C 1
ATOM 1075 O O . LEU A 1 132 ? -11.795 -3.702 7.440 1.00 88.00 132 LEU A O 1
ATOM 1079 N N . CYS A 1 133 ? -11.588 -3.762 9.659 1.00 86.12 133 CYS A N 1
ATOM 1080 C CA . CYS A 1 133 ? -10.594 -2.692 9.682 1.00 86.12 133 CYS A CA 1
ATOM 1081 C C . CYS A 1 133 ? -9.174 -3.264 9.649 1.00 86.12 133 CY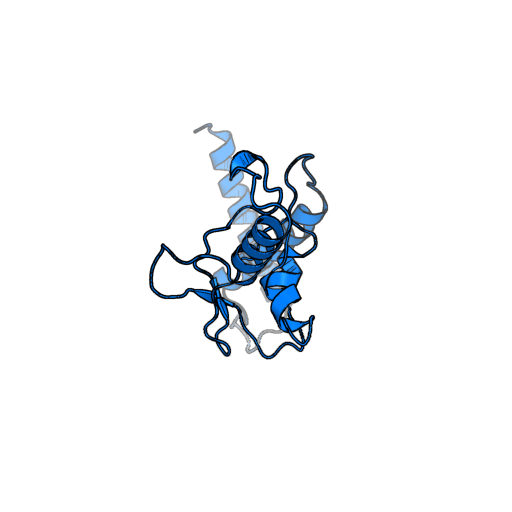S A C 1
ATOM 1083 O O . CYS A 1 133 ? -8.864 -4.276 10.281 1.00 86.12 133 CYS A O 1
ATOM 1085 N N . CYS A 1 134 ? -8.299 -2.560 8.939 1.00 76.62 134 CYS A N 1
ATOM 1086 C CA . CYS A 1 134 ? -6.864 -2.817 8.915 1.00 76.62 134 CYS A CA 1
ATOM 1087 C C . CYS A 1 134 ? -6.153 -1.680 9.659 1.00 76.62 134 CYS A C 1
ATOM 1089 O O . CYS A 1 134 ? -5.430 -0.891 9.055 1.00 76.62 134 CYS A O 1
ATOM 1091 N N . ASN A 1 135 ? -6.422 -1.528 10.960 1.00 67.62 135 ASN A N 1
ATOM 1092 C CA . ASN A 1 135 ? -5.840 -0.440 11.745 1.00 67.62 135 ASN A CA 1
ATOM 1093 C C . ASN A 1 135 ? -4.446 -0.825 12.273 1.00 67.62 135 ASN A C 1
ATOM 1095 O O . ASN A 1 135 ? -4.191 -1.981 12.597 1.00 67.62 135 ASN A O 1
ATOM 1099 N N . THR A 1 136 ? -3.553 0.152 12.427 1.00 55.97 136 THR A N 1
ATOM 1100 C CA . THR A 1 136 ? -2.167 -0.043 12.891 1.00 55.97 136 THR A CA 1
ATOM 1101 C C . THR A 1 136 ? -2.070 -0.667 14.281 1.00 55.97 136 THR A C 1
ATOM 1103 O O . THR A 1 136 ? -1.092 -1.349 14.565 1.00 55.97 136 THR A O 1
ATOM 1106 N N . LYS A 1 137 ? -3.079 -0.462 15.136 1.00 60.06 137 LYS A N 1
ATOM 1107 C CA . LYS A 1 137 ? -3.148 -1.055 16.482 1.00 60.06 137 LYS A CA 1
ATOM 1108 C C . LYS A 1 137 ? -3.850 -2.415 16.536 1.00 60.06 137 LYS A C 1
ATOM 1110 O O . LYS A 1 137 ? -3.640 -3.141 17.493 1.00 60.06 137 LYS A O 1
ATOM 1115 N N . ASN A 1 138 ? -4.706 -2.733 15.561 1.00 63.22 138 ASN A N 1
ATOM 1116 C CA . ASN A 1 138 ? -5.525 -3.948 15.547 1.00 63.22 138 ASN A CA 1
ATOM 1117 C C . ASN A 1 138 ? -5.743 -4.401 14.095 1.00 63.22 138 ASN A C 1
ATOM 1119 O O . ASN A 1 138 ? -6.477 -3.755 13.340 1.00 63.22 138 ASN A O 1
ATOM 1123 N N . MET A 1 139 ? -5.133 -5.526 13.721 1.00 75.00 139 MET A N 1
ATOM 1124 C CA . MET A 1 139 ? -5.327 -6.179 12.423 1.00 75.00 139 MET A CA 1
ATOM 1125 C C . MET A 1 139 ? -6.582 -7.057 12.461 1.00 75.00 139 MET A C 1
ATOM 1127 O O . MET A 1 139 ? -6.504 -8.278 12.394 1.00 75.00 139 MET A O 1
ATOM 1131 N N . CYS A 1 140 ? -7.761 -6.433 12.557 1.00 82.56 140 CYS A N 1
ATOM 1132 C CA . CYS A 1 140 ? -9.026 -7.170 12.622 1.00 82.56 140 CYS A CA 1
ATOM 1133 C C . CYS A 1 140 ? -9.283 -8.040 11.385 1.00 82.56 140 CYS A C 1
ATOM 1135 O O . CYS A 1 140 ? -10.000 -9.029 11.491 1.00 82.56 140 CYS A O 1
ATOM 1137 N N . PHE A 1 141 ? -8.706 -7.684 10.232 1.00 81.12 141 PHE A N 1
ATOM 1138 C CA . PHE A 1 141 ? -8.741 -8.522 9.035 1.00 81.12 141 PHE A CA 1
ATOM 1139 C C . PHE A 1 141 ? -8.048 -9.869 9.268 1.00 81.12 141 PHE A C 1
ATOM 1141 O O . PHE A 1 141 ? -8.635 -10.916 9.020 1.00 81.12 141 PHE A O 1
ATOM 1148 N N . THR A 1 142 ? -6.830 -9.844 9.806 1.00 77.31 142 THR A N 1
ATOM 1149 C CA . THR A 1 142 ? -6.077 -11.057 10.131 1.00 77.31 142 THR A CA 1
ATOM 1150 C C . THR A 1 142 ? -6.748 -11.819 11.263 1.00 77.31 142 THR A C 1
ATOM 1152 O O . THR A 1 142 ? -7.022 -12.997 11.084 1.00 77.31 142 THR A O 1
ATOM 1155 N N . ASP A 1 143 ? -7.100 -11.146 12.366 1.00 79.50 143 ASP A N 1
ATOM 1156 C CA . ASP A 1 143 ? -7.765 -11.768 13.521 1.00 79.50 143 ASP A CA 1
ATOM 1157 C C . ASP A 1 143 ? -9.013 -12.555 13.099 1.00 79.50 143 ASP A C 1
ATOM 1159 O O . ASP A 1 143 ? -9.224 -13.665 13.565 1.00 79.50 143 ASP A O 1
ATOM 1163 N N . PHE A 1 144 ? -9.832 -11.999 12.202 1.00 81.00 144 PHE A N 1
ATOM 1164 C CA . PHE A 1 144 ? -11.054 -12.650 11.725 1.00 81.00 144 PHE A CA 1
ATOM 1165 C C . PHE A 1 144 ? -10.785 -13.918 10.900 1.00 81.00 144 PHE A C 1
ATOM 1167 O O . PHE A 1 144 ? -11.620 -14.817 10.868 1.00 81.00 144 PHE A O 1
ATOM 1174 N N . HIS A 1 145 ? -9.641 -13.991 10.218 1.00 77.19 145 HIS A N 1
ATOM 1175 C CA 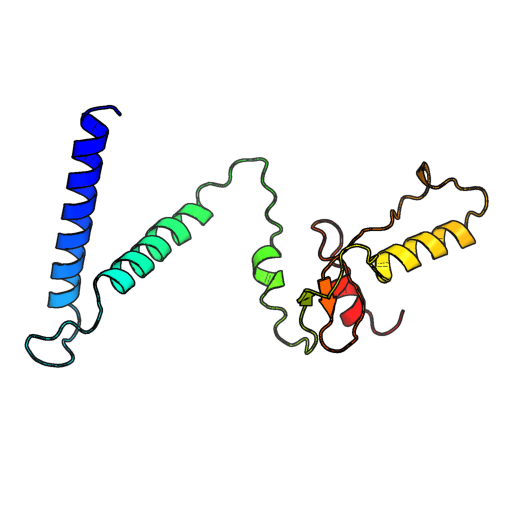. HIS A 1 145 ? -9.288 -15.109 9.342 1.00 77.19 145 HIS A CA 1
ATOM 1176 C C . HIS A 1 145 ? -8.339 -16.127 9.991 1.00 77.19 145 HIS A C 1
ATOM 1178 O O . HIS A 1 145 ? -8.252 -17.251 9.506 1.00 77.19 145 HIS A O 1
ATOM 1184 N N . THR A 1 146 ? -7.644 -15.764 11.072 1.00 73.44 146 THR A N 1
ATOM 1185 C CA . THR A 1 146 ? -6.750 -16.662 11.820 1.00 73.44 146 THR A CA 1
ATOM 1186 C C . THR A 1 146 ? -7.410 -17.248 13.061 1.00 73.44 146 THR A C 1
ATOM 1188 O O . THR A 1 146 ? -7.162 -18.407 13.392 1.00 73.44 146 THR A O 1
ATOM 1191 N N . LEU A 1 147 ? -8.274 -16.488 13.739 1.00 65.00 147 LEU A N 1
ATOM 1192 C CA . LEU A 1 147 ? -9.096 -17.011 14.823 1.00 65.00 147 LEU A CA 1
ATOM 1193 C C . LEU A 1 147 ? -10.308 -17.688 14.190 1.00 65.00 147 LEU A C 1
ATOM 1195 O O . LEU A 1 147 ? -11.349 -17.077 13.961 1.00 65.00 147 LEU A O 1
ATOM 1199 N N . VAL A 1 148 ? -10.122 -18.964 13.862 1.00 47.41 148 VAL A N 1
ATOM 1200 C CA . VAL A 1 148 ? -11.188 -19.894 13.495 1.00 47.41 148 VAL A CA 1
ATOM 1201 C C . VAL A 1 148 ? -12.296 -19.781 14.554 1.00 47.41 148 VAL A C 1
ATOM 1203 O O . VAL A 1 148 ? -12.114 -20.224 15.684 1.00 47.41 148 VAL A O 1
ATOM 1206 N N . ASN A 1 149 ? -13.426 -19.182 14.166 1.00 40.84 149 ASN A N 1
ATOM 1207 C CA . ASN A 1 149 ? -14.646 -18.935 14.950 1.00 40.84 149 ASN A CA 1
ATOM 1208 C C . ASN A 1 149 ? -14.621 -17.728 15.914 1.00 40.84 149 ASN A C 1
ATOM 1210 O O . ASN A 1 149 ? -14.118 -17.794 17.037 1.00 40.84 149 ASN A O 1
ATOM 1214 N N . LEU A 1 150 ? -15.307 -16.657 15.500 1.00 38.38 150 LEU A N 1
ATOM 1215 C CA . LEU A 1 150 ? -16.034 -15.753 16.398 1.00 38.38 150 LEU A CA 1
ATOM 1216 C C . LEU A 1 150 ? -17.534 -15.982 16.235 1.00 38.38 150 LEU A C 1
ATOM 1218 O O . LEU A 1 150 ? -17.968 -16.091 15.067 1.00 38.38 150 LEU A O 1
#

Foldseek 3Di:
DDPVVVVVVVVVVVVLVVVLVVCQVPDDAPDPPHRPDDSVVSVVVVCCVVVVVVVVVDPDPPDPPDPCPVVLPPPPPQPWHKDFAPDFADWAPVLVVLQVVVCVVPVVDDQVRRPRHIDTARIAIPPPRGGHDCDSVDRRVCCVRVPPDD

Radius of gyration: 24.99 Å; chains: 1; bounding box: 52×50×66 Å